Protein AF-A0A6L4Z340-F1 (afdb_monomer_lite)

Sequence (129 aa):
MVGSNSVTQLLINWNKGDQSALEKLLPMIYQELHLLASRYLRRERANHTIQTTALVHEAYLRLIDQNQVQWQNRAHFFAIAAQMMRRILINYARDQHAAKRGGHTIKVPLNEAIALPNIQDLDLIALDD

Foldseek 3Di:
DCDQVLLQVLLQVVLVVPPVSVVVNCVVVLVVQLVLLVVVVVVDDPPQPDDSVNLSVVLVVVLSVCNPDDRRGPVVSVVSSNVSSVVVVVVSVVVVVCVVVVDPDDDDDPPPPPPDPDPPPDPDPDDDD

Radius of gyration: 16.12 Å; chains: 1; bounding box: 36×31×51 Å

pLDDT: mean 76.55, std 18.93, range [34.81, 94.44]

Structure (mmCIF, N/CA/C/O backbone):
data_AF-A0A6L4Z340-F1
#
_entry.id   AF-A0A6L4Z340-F1
#
loop_
_atom_site.group_PDB
_atom_site.id
_atom_site.type_symbol
_atom_site.label_atom_id
_atom_site.label_alt_id
_atom_site.label_comp_id
_atom_site.label_asym_id
_atom_site.label_entity_id
_atom_site.label_seq_id
_atom_site.pdbx_PDB_ins_code
_atom_site.Cartn_x
_atom_site.Cartn_y
_atom_site.Cartn_z
_atom_site.occupancy
_atom_site.B_iso_or_equiv
_atom_site.auth_seq_id
_atom_site.auth_comp_id
_atom_site.auth_asym_id
_atom_site.auth_atom_id
_atom_site.pdbx_PDB_model_num
ATOM 1 N N . MET A 1 1 ? 5.532 -0.293 21.526 1.00 39.34 1 MET A N 1
ATOM 2 C CA . MET A 1 1 ? 4.619 -1.404 21.184 1.00 39.34 1 MET A CA 1
ATOM 3 C C . MET A 1 1 ? 3.215 -0.846 21.000 1.00 39.34 1 MET A C 1
ATOM 5 O O . MET A 1 1 ? 2.510 -0.665 21.981 1.00 39.34 1 MET A O 1
ATOM 9 N N . VAL A 1 2 ? 2.821 -0.518 19.768 1.00 47.28 2 VAL A N 1
ATOM 10 C CA . VAL A 1 2 ? 1.403 -0.308 19.436 1.00 47.28 2 VAL A CA 1
ATOM 11 C C . VAL A 1 2 ? 0.920 -1.647 18.889 1.00 47.28 2 VAL A C 1
ATOM 13 O O . VAL A 1 2 ? 1.422 -2.113 17.872 1.00 47.28 2 VAL A O 1
ATOM 16 N N . GLY A 1 3 ? 0.075 -2.334 19.656 1.00 57.53 3 GLY A N 1
ATOM 17 C CA . GLY A 1 3 ? -0.275 -3.734 19.411 1.00 57.53 3 GLY A CA 1
ATOM 18 C C . GLY A 1 3 ? -1.123 -3.942 18.155 1.00 57.53 3 GLY A C 1
ATOM 19 O O . GLY A 1 3 ? -1.895 -3.072 17.755 1.00 57.53 3 GLY A O 1
ATOM 20 N N . SER A 1 4 ? -1.031 -5.141 17.583 1.00 60.41 4 SER A N 1
ATOM 21 C CA . SER A 1 4 ? -1.845 -5.671 16.474 1.00 60.41 4 SER A CA 1
ATOM 22 C C . SER A 1 4 ? -3.360 -5.441 16.620 1.00 60.41 4 SER A C 1
ATOM 24 O O . SER A 1 4 ? -4.059 -5.259 15.618 1.00 60.41 4 SER A O 1
ATOM 26 N N . ASN A 1 5 ? -3.864 -5.386 17.857 1.00 66.25 5 ASN A N 1
ATOM 27 C CA . ASN A 1 5 ? -5.262 -5.065 18.161 1.00 66.25 5 ASN A CA 1
ATOM 28 C C . ASN A 1 5 ? -5.642 -3.624 17.781 1.00 66.25 5 ASN A C 1
ATOM 30 O O . ASN A 1 5 ? -6.764 -3.392 17.338 1.00 66.25 5 ASN A O 1
ATOM 34 N N . SER A 1 6 ? -4.709 -2.670 17.879 1.00 84.44 6 SER A N 1
ATOM 35 C CA . SER A 1 6 ? -4.931 -1.276 17.470 1.00 84.44 6 SER A CA 1
ATOM 36 C C . SER A 1 6 ? -5.136 -1.171 15.955 1.00 84.44 6 SER A C 1
ATOM 38 O O . SER A 1 6 ? -6.093 -0.556 15.495 1.00 84.44 6 SER A O 1
ATOM 40 N N . VAL A 1 7 ? -4.294 -1.855 15.171 1.00 86.38 7 VAL A N 1
ATOM 41 C CA . VAL A 1 7 ? -4.367 -1.860 13.697 1.00 86.38 7 VAL A CA 1
ATOM 42 C C . VAL A 1 7 ? -5.684 -2.460 13.209 1.00 86.38 7 VAL A C 1
ATOM 44 O O . VAL A 1 7 ? -6.348 -1.889 12.349 1.00 86.38 7 VAL A O 1
ATOM 47 N N . THR A 1 8 ? -6.092 -3.592 13.786 1.00 88.88 8 THR A N 1
ATOM 48 C CA . THR A 1 8 ? -7.359 -4.245 13.429 1.00 88.88 8 THR A CA 1
ATOM 49 C C . THR A 1 8 ? -8.561 -3.352 13.745 1.00 88.88 8 THR A C 1
ATOM 51 O O . THR A 1 8 ? -9.446 -3.208 12.906 1.00 88.88 8 THR A O 1
ATOM 54 N N . GLN A 1 9 ? -8.573 -2.684 14.903 1.00 90.62 9 GLN A N 1
ATOM 55 C CA . GLN A 1 9 ? -9.659 -1.768 15.254 1.00 90.62 9 GLN A CA 1
ATOM 56 C C . GLN A 1 9 ? -9.724 -0.555 14.315 1.00 90.62 9 GLN A C 1
ATOM 58 O O . GLN A 1 9 ? -10.813 -0.154 13.910 1.00 90.62 9 GLN A O 1
ATOM 63 N N . LEU A 1 10 ? -8.573 0.010 13.938 1.00 91.12 10 LEU A N 1
ATOM 64 C CA . LEU A 1 10 ? -8.501 1.122 12.988 1.00 91.12 10 LEU A CA 1
ATOM 65 C C . LEU A 1 10 ? -8.988 0.715 11.590 1.00 91.12 10 LEU A C 1
ATOM 67 O O . LEU A 1 10 ? -9.728 1.471 10.971 1.00 91.12 10 LEU A O 1
ATOM 71 N N . LEU A 1 11 ? -8.659 -0.494 11.122 1.00 88.50 11 LEU A N 1
ATOM 72 C CA . LEU A 1 11 ? -9.178 -1.041 9.861 1.00 88.50 11 LEU A CA 1
ATOM 73 C C . LEU A 1 11 ? -10.706 -1.199 9.881 1.00 88.50 11 LEU A C 1
ATOM 75 O O . LEU A 1 11 ? -11.376 -0.835 8.915 1.00 88.50 11 LEU A O 1
ATOM 79 N N . ILE A 1 12 ? -11.264 -1.703 10.987 1.00 90.06 12 ILE A N 1
ATOM 80 C CA . ILE A 1 12 ? -12.718 -1.845 11.162 1.00 90.06 12 ILE A CA 1
ATOM 81 C C . ILE A 1 12 ? -13.398 -0.471 11.196 1.00 90.06 12 ILE A C 1
ATOM 83 O O . ILE A 1 12 ? -14.442 -0.286 10.576 1.00 90.06 12 ILE A O 1
ATOM 87 N N . ASN A 1 13 ? -12.826 0.502 11.910 1.00 90.06 13 ASN A N 1
ATOM 88 C CA . ASN A 1 13 ? -13.377 1.856 11.979 1.00 90.06 13 ASN A CA 1
ATOM 89 C C . ASN A 1 13 ? -13.323 2.552 10.613 1.00 90.06 13 ASN A C 1
ATOM 91 O O . ASN A 1 13 ? -14.306 3.165 10.201 1.00 90.06 13 ASN A O 1
ATOM 95 N N . TRP A 1 14 ? -12.220 2.389 9.880 1.00 89.00 14 TRP A N 1
ATOM 96 C CA . TRP A 1 14 ? -12.087 2.900 8.520 1.00 89.00 14 TRP A CA 1
ATOM 97 C C . TRP A 1 14 ? -13.128 2.284 7.576 1.00 89.00 14 TRP A C 1
ATOM 99 O O . TRP A 1 14 ? -13.785 3.014 6.840 1.00 89.00 14 TRP A O 1
ATOM 109 N N . ASN A 1 15 ? -13.379 0.971 7.666 1.00 86.75 15 ASN A N 1
ATOM 110 C CA . ASN A 1 15 ? -14.437 0.307 6.894 1.00 86.75 15 ASN A CA 1
ATOM 111 C C . ASN A 1 15 ? -15.841 0.885 7.178 1.00 86.75 15 ASN A C 1
ATOM 113 O O . ASN A 1 15 ? -16.683 0.935 6.288 1.00 86.75 15 ASN A O 1
ATOM 117 N N . LYS A 1 16 ? -16.078 1.388 8.397 1.00 88.25 16 LYS A N 1
ATOM 118 C CA . LYS A 1 16 ? -17.320 2.077 8.792 1.00 88.25 16 LYS A CA 1
ATOM 119 C C . LYS A 1 16 ? -17.391 3.546 8.343 1.00 88.25 16 LYS A C 1
ATOM 121 O O . LYS A 1 16 ? -18.359 4.224 8.676 1.00 88.25 16 LYS A O 1
ATOM 126 N N . GLY A 1 17 ? -16.392 4.039 7.609 1.00 85.75 17 GLY A N 1
ATOM 127 C CA . GLY A 1 17 ? -16.341 5.403 7.075 1.00 85.75 17 GLY A CA 1
ATOM 128 C C . GLY A 1 17 ? -15.574 6.412 7.934 1.00 85.75 17 GLY A C 1
ATOM 129 O O . GLY A 1 17 ? -15.555 7.594 7.594 1.00 85.75 17 GLY A O 1
ATOM 130 N N . ASP A 1 18 ? -14.924 5.988 9.025 1.00 89.06 18 ASP A N 1
ATOM 131 C CA . ASP A 1 18 ? -14.090 6.879 9.840 1.00 89.06 18 ASP A CA 1
ATOM 132 C C . ASP A 1 18 ? -12.752 7.167 9.139 1.00 89.06 18 ASP A C 1
ATOM 134 O O . ASP A 1 18 ? -11.791 6.402 9.239 1.00 89.06 18 ASP A O 1
ATOM 138 N N . GLN A 1 19 ? -12.676 8.298 8.436 1.00 85.06 19 GLN A N 1
ATOM 139 C CA . GLN A 1 19 ? -11.454 8.735 7.750 1.00 85.06 19 GLN A CA 1
ATOM 140 C C . GLN A 1 19 ? -10.299 9.033 8.720 1.00 85.06 19 GLN A C 1
ATOM 142 O O . GLN A 1 19 ? -9.138 8.818 8.377 1.00 85.06 19 GLN A O 1
ATOM 147 N N . SER A 1 20 ? -10.588 9.430 9.966 1.00 88.50 20 SER A N 1
ATOM 148 C CA . SER A 1 20 ? -9.543 9.669 10.973 1.00 88.50 20 SER A CA 1
ATOM 149 C C . SER A 1 20 ? -8.840 8.373 11.394 1.00 88.50 20 SER A C 1
ATOM 151 O O . SER A 1 20 ? -7.703 8.390 11.879 1.00 88.50 20 SER A O 1
ATOM 153 N N . ALA A 1 21 ? -9.493 7.223 11.192 1.00 90.50 21 ALA A N 1
ATOM 154 C CA . ALA A 1 21 ? -8.882 5.927 11.424 1.00 90.50 21 ALA A CA 1
ATOM 155 C C . ALA A 1 21 ? -7.773 5.636 10.400 1.00 90.50 21 ALA A C 1
ATOM 157 O O . ALA A 1 21 ? -6.747 5.071 10.782 1.00 90.50 21 ALA A O 1
ATOM 158 N N . LEU A 1 22 ? -7.926 6.080 9.145 1.00 85.31 22 LEU A N 1
ATOM 159 C CA . LEU A 1 22 ? -6.900 5.938 8.106 1.00 85.31 22 LEU A CA 1
ATOM 160 C C . LEU A 1 22 ? -5.642 6.751 8.441 1.00 85.31 22 LEU A C 1
ATOM 162 O O . LEU A 1 22 ? -4.532 6.236 8.318 1.00 85.31 22 LEU A O 1
ATOM 166 N N . GLU A 1 23 ? -5.802 7.979 8.938 1.00 86.75 23 GLU A N 1
ATOM 167 C CA . GLU A 1 23 ? -4.682 8.842 9.347 1.00 86.75 23 GLU A CA 1
ATOM 168 C C . GLU A 1 23 ? -3.832 8.204 10.454 1.00 86.75 23 GLU A C 1
ATOM 170 O O . GLU A 1 23 ? -2.603 8.269 10.429 1.00 86.75 23 GLU A O 1
ATOM 175 N N . LYS A 1 24 ? -4.483 7.533 11.412 1.00 89.94 24 LYS A N 1
ATOM 176 C CA . LYS A 1 24 ? -3.809 6.806 12.500 1.00 89.94 24 LYS A CA 1
ATOM 177 C C . LYS A 1 24 ? -3.205 5.490 12.020 1.00 89.94 24 LYS A C 1
ATOM 179 O O . LYS A 1 24 ? -2.155 5.084 12.513 1.00 89.94 24 LYS A O 1
ATOM 184 N N . LEU A 1 25 ? -3.860 4.819 11.075 1.00 87.75 25 LEU A N 1
ATOM 185 C CA . LEU A 1 25 ? -3.416 3.549 10.511 1.00 87.75 25 LEU A CA 1
ATOM 186 C C . LEU A 1 25 ? -2.144 3.724 9.675 1.00 87.75 25 LEU A C 1
ATOM 188 O O . LEU A 1 25 ? -1.220 2.920 9.795 1.00 87.75 25 LEU A O 1
ATOM 192 N N . LEU A 1 26 ? -2.091 4.788 8.869 1.00 84.81 26 LEU A N 1
ATOM 193 C CA . LEU A 1 26 ? -1.027 5.098 7.915 1.00 84.81 26 LEU A CA 1
ATOM 194 C C . LEU 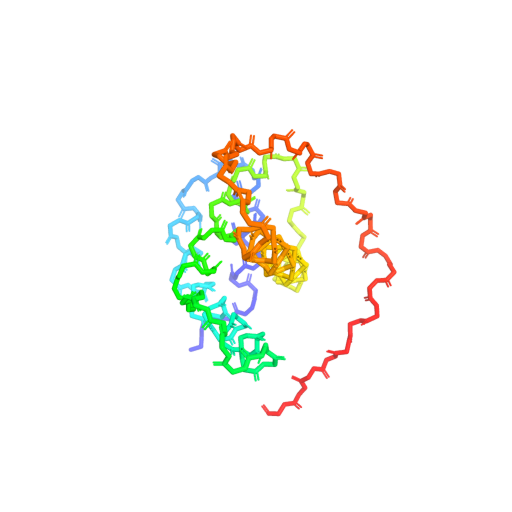A 1 26 ? 0.395 4.893 8.459 1.00 84.81 26 LEU A C 1
ATOM 196 O O . LEU A 1 26 ? 1.117 4.066 7.899 1.00 84.81 26 LEU A O 1
ATOM 200 N N . PRO A 1 27 ? 0.824 5.568 9.545 1.00 87.31 27 PRO A N 1
ATOM 201 C CA . PRO A 1 27 ? 2.185 5.416 10.055 1.00 87.31 27 PRO A CA 1
ATOM 202 C C . PRO A 1 27 ? 2.489 3.989 10.532 1.00 87.31 27 PRO A C 1
ATOM 204 O O . PRO A 1 27 ? 3.642 3.568 10.469 1.00 87.31 27 PRO A O 1
ATOM 207 N N . MET A 1 28 ? 1.475 3.231 10.969 1.00 87.38 28 MET A N 1
ATOM 208 C CA . MET A 1 28 ? 1.643 1.853 11.442 1.00 87.38 28 MET A CA 1
ATOM 209 C C . MET A 1 28 ? 1.844 0.881 10.276 1.00 87.38 28 MET A C 1
ATOM 211 O O . MET A 1 28 ? 2.726 0.029 10.322 1.00 87.38 28 MET A O 1
ATOM 215 N N . ILE A 1 29 ? 1.053 1.018 9.209 1.00 88.44 29 ILE A N 1
ATOM 216 C CA . ILE A 1 29 ? 1.114 0.095 8.069 1.00 88.44 29 ILE A CA 1
ATOM 217 C C . ILE A 1 29 ? 2.214 0.457 7.070 1.00 88.44 29 ILE A C 1
ATOM 219 O O . ILE A 1 29 ? 2.728 -0.430 6.394 1.00 88.44 29 ILE A O 1
ATOM 223 N N . TYR A 1 30 ? 2.611 1.730 6.965 1.00 89.38 30 TYR A N 1
ATOM 224 C CA . TYR A 1 30 ? 3.545 2.179 5.927 1.00 89.38 30 TYR A CA 1
ATOM 225 C C . TYR A 1 30 ? 4.929 1.532 6.062 1.00 89.38 30 TYR A C 1
ATOM 227 O O . TYR A 1 30 ? 5.493 1.069 5.070 1.00 89.38 30 TYR A O 1
ATOM 235 N N . GLN A 1 31 ? 5.460 1.430 7.287 1.00 88.81 31 GLN A N 1
ATOM 236 C CA . GLN A 1 31 ? 6.737 0.747 7.532 1.00 88.81 31 GLN A CA 1
ATOM 237 C C . GLN A 1 31 ? 6.668 -0.738 7.150 1.00 88.81 31 GLN A C 1
ATOM 239 O O . GLN A 1 31 ? 7.582 -1.270 6.521 1.00 88.81 31 GLN A O 1
ATOM 244 N N . GLU A 1 32 ? 5.560 -1.399 7.473 1.00 91.25 32 GLU A N 1
ATOM 245 C CA . GLU A 1 32 ? 5.348 -2.822 7.205 1.00 91.25 32 GLU A CA 1
ATOM 246 C C . GLU A 1 32 ? 5.176 -3.095 5.704 1.00 91.25 32 GLU A C 1
ATOM 248 O O . GLU A 1 32 ? 5.786 -4.020 5.165 1.00 91.25 32 GLU A O 1
ATOM 253 N N . LEU A 1 33 ? 4.433 -2.235 5.000 1.00 92.50 33 LEU A N 1
ATOM 254 C CA . LEU A 1 33 ? 4.327 -2.259 3.542 1.00 92.50 33 LEU A CA 1
ATOM 255 C C . LEU A 1 33 ? 5.692 -2.041 2.884 1.00 92.50 33 LEU A C 1
ATOM 257 O O . LEU A 1 33 ? 6.019 -2.730 1.921 1.00 92.50 33 LEU A O 1
ATOM 261 N N . HIS A 1 34 ? 6.515 -1.132 3.411 1.00 94.44 34 HIS A N 1
ATOM 262 C CA . HIS A 1 34 ? 7.855 -0.886 2.884 1.00 94.44 34 HIS A CA 1
ATOM 263 C C . HIS A 1 34 ? 8.787 -2.093 3.058 1.00 94.44 34 HIS A C 1
ATOM 265 O O . HIS A 1 34 ? 9.528 -2.448 2.135 1.00 94.44 34 HIS A O 1
ATOM 271 N N . LEU A 1 35 ? 8.733 -2.766 4.211 1.00 93.81 35 LEU A N 1
ATOM 272 C CA . LEU A 1 35 ? 9.471 -4.009 4.451 1.00 93.81 35 LEU A CA 1
ATOM 273 C C . LEU A 1 35 ? 9.006 -5.124 3.509 1.00 93.81 35 LEU A C 1
ATOM 275 O O . LEU A 1 35 ? 9.835 -5.799 2.894 1.00 93.81 35 LEU A O 1
ATOM 279 N N . LEU A 1 36 ? 7.692 -5.281 3.348 1.00 94.31 36 LEU A N 1
ATOM 280 C CA . LEU A 1 36 ? 7.094 -6.263 2.450 1.00 94.31 36 LEU A CA 1
ATOM 281 C C . LEU A 1 36 ? 7.506 -6.019 0.989 1.00 94.31 36 LEU A C 1
ATOM 283 O O . LEU A 1 36 ? 8.007 -6.929 0.327 1.00 94.31 36 LEU A O 1
ATOM 287 N N . ALA A 1 37 ? 7.381 -4.781 0.510 1.00 94.06 37 ALA A N 1
ATOM 288 C CA . ALA A 1 37 ? 7.808 -4.366 -0.824 1.00 94.06 37 ALA A CA 1
ATOM 289 C C .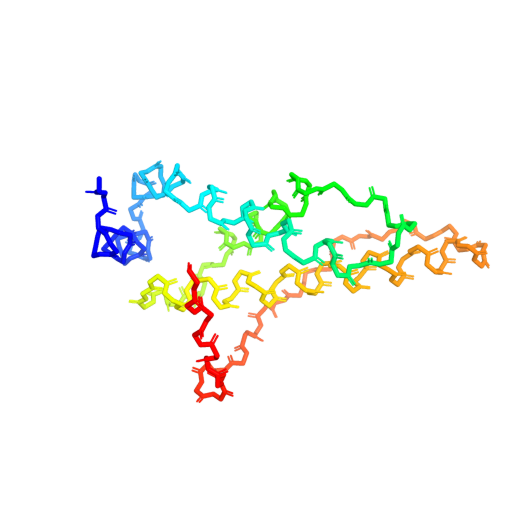 ALA A 1 37 ? 9.307 -4.614 -1.050 1.00 94.06 37 ALA A C 1
ATOM 291 O O . ALA A 1 37 ? 9.696 -5.169 -2.077 1.00 94.06 37 ALA A O 1
ATOM 292 N N . SER A 1 38 ? 10.151 -4.280 -0.068 1.00 94.12 38 SER A N 1
ATOM 293 C CA . SER A 1 38 ? 11.597 -4.526 -0.139 1.00 94.12 38 SER A CA 1
ATOM 294 C C . SER A 1 38 ? 11.915 -6.016 -0.277 1.00 94.12 38 SER A C 1
ATOM 296 O O . SER A 1 38 ? 12.780 -6.393 -1.066 1.00 94.12 38 SER A O 1
ATOM 298 N N . ARG A 1 39 ? 11.209 -6.882 0.466 1.00 93.88 39 ARG A N 1
ATOM 299 C CA . ARG A 1 39 ? 11.365 -8.343 0.366 1.00 93.88 39 ARG A CA 1
ATOM 300 C C . ARG A 1 39 ? 10.965 -8.861 -1.015 1.00 93.88 39 ARG A C 1
ATOM 302 O O . ARG A 1 39 ? 11.652 -9.732 -1.542 1.00 93.88 39 ARG A O 1
ATOM 309 N N . TYR A 1 40 ? 9.902 -8.324 -1.613 1.00 91.88 40 TYR A N 1
ATOM 310 C CA . TYR A 1 40 ? 9.508 -8.687 -2.975 1.00 91.88 40 TYR A CA 1
ATOM 311 C C . TYR A 1 40 ? 10.541 -8.250 -4.012 1.00 91.88 40 TYR A C 1
ATOM 313 O O . TYR A 1 40 ? 10.975 -9.077 -4.809 1.00 91.88 40 TYR A O 1
ATOM 321 N N . LEU A 1 41 ? 11.002 -6.999 -3.958 1.00 90.75 41 LEU A N 1
ATOM 322 C CA . LEU A 1 41 ? 11.986 -6.480 -4.911 1.00 90.75 41 LEU A CA 1
ATOM 323 C C . LEU A 1 41 ? 13.338 -7.190 -4.825 1.00 90.75 41 LEU A C 1
ATOM 325 O O . LEU A 1 41 ? 13.961 -7.435 -5.848 1.00 90.75 41 LEU A O 1
ATOM 329 N N . ARG A 1 42 ? 13.768 -7.631 -3.638 1.00 89.88 42 ARG A N 1
ATOM 330 C CA . ARG A 1 42 ? 14.980 -8.463 -3.506 1.00 89.88 42 ARG A CA 1
ATOM 331 C C . ARG A 1 42 ? 14.902 -9.792 -4.265 1.00 89.88 42 ARG A C 1
ATOM 333 O O . ARG A 1 42 ? 15.940 -10.366 -4.570 1.00 89.88 42 ARG A O 1
ATOM 340 N N . ARG A 1 43 ? 13.693 -10.302 -4.525 1.00 86.88 43 ARG A N 1
ATOM 341 C CA . ARG A 1 43 ? 13.457 -11.538 -5.293 1.00 86.88 43 ARG A CA 1
ATOM 342 C C . ARG A 1 43 ? 13.249 -11.259 -6.783 1.00 86.88 43 ARG A C 1
ATOM 344 O O . ARG A 1 43 ? 13.181 -12.205 -7.565 1.00 86.88 43 ARG A O 1
ATOM 351 N N . GLU A 1 44 ? 13.138 -9.991 -7.172 1.00 86.62 44 GLU A N 1
ATOM 352 C CA . GLU A 1 44 ? 13.063 -9.589 -8.569 1.00 86.62 44 GLU A CA 1
ATOM 353 C C . GLU A 1 44 ? 14.437 -9.644 -9.243 1.00 86.62 44 GLU A C 1
ATOM 355 O O . GLU A 1 44 ? 15.494 -9.689 -8.613 1.00 86.62 44 GLU A O 1
ATOM 360 N N . ARG A 1 45 ? 14.424 -9.660 -10.577 1.00 80.44 45 ARG A N 1
ATOM 361 C CA . ARG A 1 45 ? 15.652 -9.704 -11.384 1.00 80.44 45 ARG A CA 1
ATOM 362 C C . ARG A 1 45 ? 16.483 -8.443 -11.133 1.00 80.44 45 ARG A C 1
ATOM 364 O O . ARG A 1 45 ? 15.921 -7.356 -11.156 1.00 80.44 45 ARG A O 1
ATOM 371 N N . ALA A 1 46 ? 17.810 -8.566 -11.044 1.00 73.81 46 ALA A N 1
ATOM 372 C CA . ALA A 1 46 ? 18.728 -7.454 -10.737 1.00 73.81 46 ALA A CA 1
ATOM 373 C C . ALA A 1 46 ? 18.572 -6.195 -11.623 1.00 73.81 46 ALA A C 1
ATOM 375 O O . ALA A 1 46 ? 18.938 -5.103 -11.209 1.00 73.81 46 ALA A O 1
ATOM 376 N N . ASN A 1 47 ? 17.995 -6.334 -12.820 1.00 74.81 47 ASN A N 1
ATOM 377 C CA . ASN A 1 47 ? 17.764 -5.235 -13.761 1.00 74.81 47 ASN A CA 1
ATOM 378 C C . ASN A 1 47 ? 16.344 -4.638 -13.666 1.00 74.81 47 ASN A C 1
ATOM 380 O O . ASN A 1 47 ? 15.866 -4.048 -14.639 1.00 74.81 47 ASN A O 1
ATOM 384 N N . HIS A 1 48 ? 15.619 -4.846 -12.561 1.00 81.56 48 HIS A N 1
ATOM 385 C CA . HIS A 1 48 ? 14.349 -4.161 -12.332 1.00 81.56 48 HIS A CA 1
ATOM 386 C C . HIS A 1 48 ? 14.599 -2.673 -12.049 1.00 81.56 48 HIS A C 1
ATOM 388 O O . HIS A 1 48 ? 15.562 -2.296 -11.391 1.00 81.56 48 HIS A O 1
ATOM 394 N N . THR A 1 49 ? 13.711 -1.812 -12.534 1.00 84.38 49 THR A N 1
ATOM 395 C CA . THR A 1 49 ? 13.827 -0.348 -12.390 1.00 84.38 49 THR A CA 1
ATOM 396 C C . THR A 1 49 ? 12.788 0.243 -11.439 1.00 84.38 49 THR A C 1
ATOM 398 O O . THR A 1 49 ? 12.811 1.439 -11.161 1.00 84.38 49 THR A O 1
ATOM 401 N N . ILE A 1 50 ? 11.875 -0.582 -10.922 1.00 88.56 50 ILE A N 1
ATOM 402 C CA . ILE A 1 50 ? 10.891 -0.153 -9.929 1.00 88.56 50 ILE A CA 1
ATOM 403 C C . ILE A 1 50 ? 11.563 0.072 -8.566 1.00 88.56 50 ILE A C 1
ATOM 405 O O . ILE A 1 50 ? 12.335 -0.762 -8.090 1.00 88.56 50 ILE A O 1
ATOM 409 N N . GLN A 1 51 ? 11.266 1.216 -7.948 1.00 90.06 51 GLN A N 1
ATOM 410 C CA . GLN A 1 51 ? 11.720 1.569 -6.603 1.00 90.06 51 GLN A CA 1
ATOM 411 C C . GLN A 1 51 ? 10.743 1.044 -5.545 1.00 90.06 51 GLN A C 1
ATOM 413 O O . GLN A 1 51 ? 9.533 1.023 -5.773 1.00 90.06 51 GLN A O 1
ATOM 418 N N . THR A 1 52 ? 11.245 0.697 -4.356 1.00 92.00 52 THR A N 1
ATOM 419 C CA . THR A 1 52 ? 10.411 0.232 -3.232 1.00 92.00 52 THR A CA 1
ATOM 420 C C . THR A 1 52 ? 9.291 1.211 -2.906 1.00 92.00 52 THR A C 1
ATOM 422 O O . THR A 1 52 ? 8.133 0.811 -2.840 1.00 92.00 52 THR A O 1
ATOM 425 N N . THR A 1 53 ? 9.611 2.499 -2.766 1.00 91.75 53 THR A N 1
ATOM 426 C CA . THR A 1 53 ? 8.627 3.543 -2.454 1.00 91.75 53 THR A CA 1
ATOM 427 C C . THR A 1 53 ? 7.542 3.650 -3.522 1.00 91.75 53 THR A C 1
ATOM 429 O O . THR A 1 53 ? 6.378 3.832 -3.182 1.00 91.75 53 THR A O 1
ATOM 432 N N . ALA A 1 54 ? 7.895 3.476 -4.801 1.00 91.06 54 ALA A N 1
ATOM 433 C CA . ALA A 1 54 ? 6.923 3.489 -5.892 1.00 91.06 54 ALA A CA 1
ATOM 434 C C . ALA A 1 54 ? 5.945 2.308 -5.782 1.00 91.06 54 ALA A C 1
ATOM 436 O O . ALA A 1 54 ? 4.736 2.510 -5.856 1.00 91.06 54 ALA A O 1
ATOM 437 N N . LEU A 1 55 ? 6.452 1.098 -5.514 1.00 93.69 55 LEU A N 1
ATOM 438 C CA . LEU A 1 55 ? 5.614 -0.087 -5.302 1.00 93.69 55 LEU A CA 1
ATOM 439 C C . LEU A 1 55 ? 4.686 0.071 -4.088 1.00 93.69 55 LEU A C 1
ATOM 441 O O . LEU A 1 55 ? 3.513 -0.291 -4.157 1.00 93.69 55 LEU A O 1
ATOM 445 N N . VAL A 1 56 ? 5.203 0.616 -2.982 1.00 93.94 56 VAL A N 1
ATOM 446 C CA . VAL A 1 56 ? 4.414 0.889 -1.770 1.00 93.94 56 VAL A CA 1
ATOM 447 C C . VAL A 1 56 ? 3.310 1.895 -2.060 1.00 93.94 56 VAL A C 1
ATOM 449 O O . VAL A 1 56 ? 2.167 1.652 -1.689 1.00 93.94 56 VAL A O 1
ATOM 452 N N . HIS A 1 57 ? 3.637 3.003 -2.724 1.00 90.44 57 HIS A N 1
ATOM 453 C CA . HIS A 1 57 ? 2.676 4.058 -3.019 1.00 90.44 57 HIS A CA 1
ATOM 454 C C . HIS A 1 57 ? 1.567 3.569 -3.954 1.00 90.44 57 HIS A C 1
ATOM 456 O O . HIS A 1 57 ? 0.393 3.786 -3.674 1.00 90.44 57 HIS A O 1
ATOM 462 N N . GLU A 1 58 ? 1.917 2.840 -5.016 1.00 91.25 58 GLU A N 1
ATOM 463 C CA . GLU A 1 58 ? 0.925 2.287 -5.939 1.00 91.25 58 GLU A CA 1
ATOM 464 C C . GLU A 1 58 ? 0.023 1.249 -5.259 1.00 91.25 58 GLU A C 1
ATOM 466 O O . GLU A 1 58 ? -1.196 1.283 -5.430 1.00 91.25 58 GLU A O 1
ATOM 471 N N . ALA A 1 59 ? 0.596 0.351 -4.452 1.00 91.31 59 ALA A N 1
ATOM 472 C CA . ALA A 1 59 ? -0.194 -0.597 -3.674 1.00 91.31 59 ALA A CA 1
ATOM 473 C C . ALA A 1 59 ? -1.110 0.126 -2.676 1.00 91.31 59 ALA A C 1
ATOM 475 O O . ALA A 1 59 ? -2.274 -0.231 -2.555 1.00 91.31 59 ALA A O 1
ATOM 476 N N . TYR A 1 60 ? -0.614 1.163 -1.998 1.00 88.94 60 TYR A N 1
ATOM 477 C CA . TYR A 1 60 ? -1.397 1.956 -1.053 1.00 88.94 60 TYR A CA 1
ATOM 478 C C . TYR A 1 60 ? -2.597 2.636 -1.720 1.00 88.94 60 TYR A C 1
ATOM 480 O O . TYR A 1 60 ? -3.713 2.461 -1.241 1.00 88.94 60 TYR A O 1
ATOM 488 N N . LEU A 1 61 ? -2.391 3.343 -2.839 1.00 88.69 61 LEU A N 1
ATOM 489 C CA . LEU A 1 61 ? -3.475 3.997 -3.586 1.00 88.69 61 LEU A CA 1
ATOM 490 C C . LEU A 1 61 ? -4.563 2.989 -3.975 1.00 88.69 61 LEU A C 1
ATOM 492 O O . LEU A 1 61 ? -5.744 3.178 -3.701 1.00 88.69 61 LEU A O 1
ATOM 496 N N . ARG A 1 62 ? -4.147 1.843 -4.514 1.00 88.62 62 ARG A N 1
ATOM 497 C CA . ARG A 1 62 ? -5.071 0.773 -4.889 1.00 88.62 62 ARG A CA 1
ATOM 498 C C . ARG A 1 62 ? -5.746 0.087 -3.699 1.00 88.62 62 ARG A C 1
ATOM 500 O O . ARG A 1 62 ? -6.748 -0.576 -3.926 1.00 88.62 62 ARG A O 1
ATOM 507 N N . LEU A 1 63 ? -5.201 0.159 -2.482 1.00 85.81 63 LEU A N 1
ATOM 508 C CA . LEU A 1 63 ? -5.826 -0.382 -1.267 1.00 85.81 63 LEU A CA 1
ATOM 509 C C . LEU A 1 63 ? -6.866 0.586 -0.698 1.00 85.81 63 LEU A C 1
ATOM 511 O O . LEU A 1 63 ? -7.909 0.128 -0.244 1.00 85.81 63 LEU A O 1
ATOM 515 N N . ILE A 1 64 ? -6.603 1.897 -0.725 1.00 83.44 64 ILE A N 1
ATOM 516 C CA . ILE A 1 64 ? -7.546 2.906 -0.214 1.00 83.44 64 ILE A CA 1
ATOM 517 C C . ILE A 1 64 ? -8.751 3.113 -1.133 1.00 83.44 64 ILE A C 1
ATOM 519 O O . ILE A 1 64 ? -9.833 3.407 -0.639 1.00 83.44 64 ILE A O 1
ATOM 523 N N . ASP A 1 65 ? -8.594 2.874 -2.437 1.00 83.25 65 ASP A N 1
ATOM 524 C CA . ASP A 1 65 ? -9.696 2.937 -3.406 1.00 83.25 65 ASP A CA 1
ATOM 525 C C . ASP A 1 65 ? -10.670 1.740 -3.283 1.00 83.25 65 ASP A C 1
ATOM 527 O O . ASP A 1 65 ? -11.720 1.698 -3.931 1.00 83.25 65 ASP A O 1
ATOM 531 N N . GLN A 1 66 ? -10.361 0.752 -2.432 1.00 79.00 66 GLN A N 1
ATOM 532 C CA . GLN A 1 66 ? -11.158 -0.466 -2.237 1.00 79.00 66 GLN A CA 1
ATO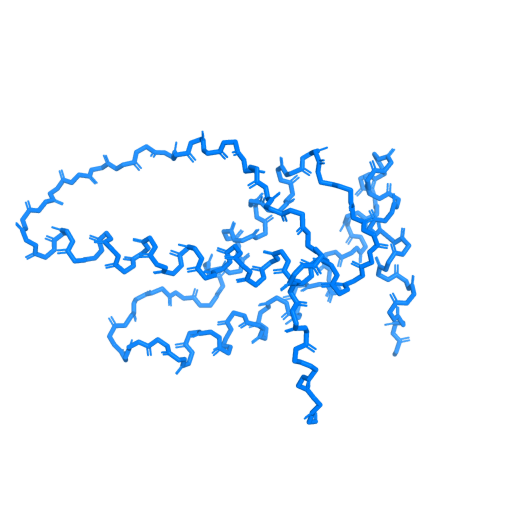M 533 C C . GLN A 1 66 ? -12.304 -0.260 -1.256 1.00 79.00 66 GLN A C 1
ATOM 535 O O . GLN A 1 66 ? -12.316 -0.795 -0.146 1.00 79.00 66 GLN A O 1
ATOM 540 N N . ASN A 1 67 ? -13.333 0.444 -1.706 1.00 69.06 67 ASN A N 1
ATOM 541 C CA . ASN A 1 67 ? -14.520 0.697 -0.889 1.00 69.06 67 ASN A CA 1
ATOM 542 C C . ASN A 1 67 ? -15.386 -0.557 -0.644 1.00 69.06 67 ASN A C 1
ATOM 544 O O . ASN A 1 67 ? -16.283 -0.528 0.192 1.00 69.06 67 ASN A O 1
ATOM 548 N N . GLN A 1 68 ? -15.143 -1.658 -1.366 1.00 74.44 68 GLN A N 1
ATOM 549 C CA . GLN A 1 68 ? -15.934 -2.894 -1.264 1.00 74.44 68 GLN A CA 1
ATOM 550 C C . GLN A 1 68 ? -15.293 -3.974 -0.379 1.00 74.44 68 GLN A C 1
ATOM 552 O O . GLN A 1 68 ? -15.927 -4.990 -0.096 1.00 74.44 68 GLN A O 1
ATOM 557 N N . VAL A 1 69 ? -14.047 -3.789 0.066 1.00 80.38 69 VAL A N 1
ATOM 558 C CA . VAL A 1 69 ? -13.338 -4.811 0.844 1.00 80.38 69 VAL A CA 1
ATOM 559 C C . VAL A 1 69 ? -13.687 -4.689 2.321 1.00 80.38 69 VAL A C 1
ATOM 561 O O . VAL A 1 69 ? -13.448 -3.663 2.955 1.00 80.38 69 VAL A O 1
ATOM 564 N N . GLN A 1 70 ? -14.208 -5.774 2.895 1.00 84.88 70 GLN A N 1
ATOM 565 C CA . GLN A 1 70 ? -14.421 -5.888 4.335 1.00 84.88 70 GLN A CA 1
ATOM 566 C C . GLN A 1 70 ? -13.116 -6.271 5.039 1.00 84.88 70 GLN A C 1
ATOM 568 O O . GLN A 1 70 ? -12.721 -7.440 5.077 1.00 84.88 70 GLN A O 1
ATOM 573 N N . TRP A 1 71 ? -12.429 -5.277 5.602 1.00 86.62 71 TRP A N 1
ATOM 574 C CA . TRP A 1 71 ? -11.202 -5.494 6.365 1.00 86.62 71 TRP A CA 1
ATOM 575 C C . TRP A 1 71 ? -11.517 -6.173 7.697 1.00 86.62 71 TRP A C 1
ATOM 577 O O . TRP A 1 71 ? -12.200 -5.616 8.551 1.00 86.62 71 TRP A O 1
ATOM 587 N N . GLN A 1 72 ? -11.003 -7.389 7.869 1.00 84.19 72 GLN A N 1
ATOM 588 C CA . GLN A 1 72 ? -11.309 -8.224 9.036 1.00 84.19 72 GLN A CA 1
ATOM 589 C C . GLN A 1 72 ? -10.257 -8.068 10.133 1.00 84.19 72 GLN A C 1
ATOM 591 O O . GLN A 1 72 ? -10.579 -7.993 11.313 1.00 84.19 72 GLN A O 1
ATOM 596 N N . ASN A 1 73 ? -8.983 -8.048 9.741 1.00 86.00 73 ASN A N 1
ATOM 597 C CA . ASN A 1 73 ? -7.851 -7.938 10.646 1.00 86.00 73 ASN A CA 1
ATOM 598 C C . ASN A 1 73 ? -6.583 -7.540 9.883 1.00 86.00 73 ASN A C 1
ATOM 600 O O . ASN A 1 73 ? -6.554 -7.486 8.649 1.00 86.00 73 ASN A O 1
ATOM 604 N N . ARG A 1 74 ? -5.513 -7.288 10.642 1.00 89.31 74 ARG A N 1
ATOM 605 C CA . ARG A 1 74 ? -4.194 -6.943 10.102 1.00 89.31 74 ARG A CA 1
ATOM 606 C C . ARG A 1 74 ? -3.655 -7.987 9.113 1.00 89.31 74 ARG A C 1
ATOM 608 O O . ARG A 1 74 ? -3.114 -7.607 8.080 1.00 89.31 74 ARG A O 1
ATOM 615 N N . ALA A 1 75 ? -3.790 -9.283 9.401 1.00 89.62 75 ALA A N 1
ATOM 616 C CA . ALA A 1 75 ? -3.267 -10.337 8.526 1.00 89.62 75 ALA A CA 1
ATOM 617 C C . ALA A 1 75 ? -3.968 -10.337 7.157 1.00 89.62 75 ALA A C 1
ATOM 619 O O . ALA A 1 75 ? -3.301 -10.373 6.126 1.00 89.62 75 ALA A O 1
ATOM 620 N N . HIS A 1 76 ? -5.296 -10.196 7.150 1.00 89.25 76 HIS A N 1
ATOM 621 C CA . HIS A 1 76 ? -6.100 -10.070 5.936 1.00 89.25 76 HIS A CA 1
ATOM 622 C C . HIS A 1 76 ? -5.664 -8.856 5.095 1.00 89.25 76 HIS A C 1
ATOM 624 O O . HIS A 1 76 ? -5.460 -8.983 3.888 1.00 89.25 76 HIS A O 1
ATOM 630 N N . PHE A 1 77 ? -5.426 -7.706 5.737 1.00 90.25 77 PHE A N 1
ATOM 631 C CA . PHE A 1 77 ? -4.923 -6.509 5.058 1.00 90.25 77 PHE A CA 1
ATOM 632 C C . PHE A 1 77 ? -3.585 -6.757 4.346 1.00 90.25 77 PHE A C 1
ATOM 634 O O . PHE A 1 77 ? -3.452 -6.487 3.151 1.00 90.25 77 PHE A O 1
ATOM 641 N N . PHE A 1 78 ? -2.600 -7.323 5.050 1.00 91.75 78 PHE A N 1
ATOM 642 C CA . PHE A 1 78 ? -1.285 -7.581 4.458 1.00 91.75 78 PHE A CA 1
ATOM 643 C C . PHE A 1 78 ? -1.292 -8.693 3.411 1.00 91.75 78 PHE A C 1
ATOM 645 O O . PHE A 1 78 ? -0.506 -8.621 2.467 1.00 91.75 78 PHE A O 1
ATOM 652 N N . ALA A 1 79 ? -2.188 -9.677 3.517 1.00 91.12 79 ALA A N 1
ATOM 653 C CA . ALA A 1 79 ? -2.380 -10.685 2.477 1.00 91.12 79 ALA A CA 1
ATOM 654 C C . ALA A 1 79 ? -2.852 -10.046 1.159 1.00 91.12 79 ALA A C 1
ATOM 656 O O . ALA A 1 79 ? -2.284 -10.314 0.096 1.00 91.12 79 ALA A O 1
ATOM 657 N N . ILE A 1 80 ? -3.824 -9.130 1.230 1.00 91.88 80 ILE A N 1
ATOM 658 C CA . ILE A 1 80 ? -4.299 -8.383 0.058 1.00 91.88 80 ILE A CA 1
ATOM 659 C C . ILE A 1 80 ? -3.194 -7.468 -0.482 1.00 91.88 80 ILE A C 1
ATOM 661 O O . ILE A 1 80 ? -2.930 -7.468 -1.687 1.00 91.88 80 ILE A O 1
ATOM 665 N N . ALA A 1 81 ? -2.495 -6.738 0.392 1.00 92.25 81 ALA A N 1
ATOM 666 C CA . ALA A 1 81 ? -1.385 -5.873 -0.008 1.00 92.25 81 ALA A CA 1
ATOM 667 C C . ALA A 1 81 ? -0.271 -6.656 -0.728 1.00 92.25 81 ALA A C 1
ATOM 669 O O . ALA A 1 81 ? 0.208 -6.237 -1.783 1.00 92.25 81 ALA A O 1
ATOM 670 N N . ALA A 1 82 ? 0.097 -7.829 -0.208 1.00 93.31 82 ALA A N 1
ATOM 671 C CA . ALA A 1 82 ? 1.060 -8.739 -0.819 1.00 93.31 82 ALA A CA 1
ATOM 672 C C . ALA A 1 82 ? 0.631 -9.179 -2.227 1.00 93.31 82 ALA A C 1
ATOM 674 O O . ALA A 1 82 ? 1.424 -9.111 -3.172 1.00 93.31 82 ALA A O 1
ATOM 675 N N . GLN A 1 83 ? -0.626 -9.607 -2.387 1.00 92.88 83 GLN A N 1
ATOM 676 C CA . GLN A 1 83 ? -1.159 -10.012 -3.687 1.00 92.88 83 GLN A CA 1
ATOM 677 C C . GLN A 1 83 ? -1.138 -8.847 -4.685 1.00 92.88 83 GLN A C 1
ATOM 679 O O . GLN A 1 83 ? -0.767 -9.027 -5.847 1.00 92.88 83 GLN A O 1
ATOM 684 N N . MET A 1 84 ? -1.501 -7.651 -4.230 1.00 93.19 84 MET A N 1
ATOM 685 C CA . MET A 1 84 ? -1.529 -6.446 -5.047 1.00 93.19 84 MET A CA 1
ATOM 686 C C . MET A 1 84 ? -0.128 -6.022 -5.501 1.00 93.19 84 MET A C 1
ATOM 688 O O . MET A 1 84 ? 0.080 -5.811 -6.695 1.00 93.19 84 MET A O 1
ATOM 692 N N . MET A 1 85 ? 0.856 -6.003 -4.597 1.00 94.25 85 MET A N 1
ATOM 693 C CA . MET A 1 85 ? 2.258 -5.730 -4.936 1.00 94.25 85 MET A CA 1
ATOM 694 C C . MET A 1 85 ? 2.791 -6.720 -5.974 1.00 94.25 85 MET A C 1
ATOM 696 O O . MET A 1 85 ? 3.418 -6.318 -6.952 1.00 94.25 85 MET A O 1
ATOM 700 N N . ARG A 1 86 ? 2.484 -8.015 -5.825 1.00 92.81 86 ARG A N 1
ATOM 701 C CA . ARG A 1 86 ? 2.883 -9.032 -6.805 1.00 92.81 86 ARG A CA 1
ATOM 702 C C . ARG A 1 86 ? 2.283 -8.768 -8.187 1.00 92.81 86 ARG A C 1
ATOM 704 O O . ARG A 1 86 ? 2.981 -8.910 -9.187 1.00 92.81 86 ARG A O 1
ATOM 711 N N . ARG A 1 87 ? 1.008 -8.368 -8.260 1.00 91.5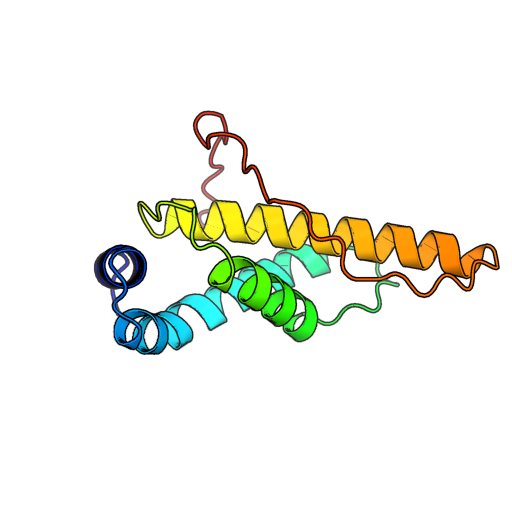0 87 ARG A N 1
ATOM 712 C CA . ARG A 1 87 ? 0.352 -8.003 -9.530 1.00 91.50 87 ARG A CA 1
ATOM 713 C C . ARG A 1 87 ? 1.008 -6.780 -10.172 1.00 91.50 87 ARG A C 1
ATOM 715 O O . ARG A 1 87 ? 1.273 -6.814 -11.371 1.00 91.50 87 ARG A O 1
ATOM 722 N N . ILE A 1 88 ? 1.316 -5.747 -9.384 1.00 91.25 88 ILE A N 1
ATOM 723 C CA . ILE A 1 88 ? 2.019 -4.545 -9.857 1.00 91.25 88 ILE A CA 1
ATOM 724 C C . ILE A 1 88 ? 3.375 -4.926 -10.466 1.00 91.25 88 ILE A C 1
ATOM 726 O O . ILE A 1 88 ? 3.659 -4.556 -11.602 1.00 91.25 88 ILE A O 1
ATOM 730 N N . LEU A 1 89 ? 4.173 -5.744 -9.771 1.00 90.62 89 LEU A N 1
ATOM 731 C CA . LEU A 1 89 ? 5.475 -6.205 -10.268 1.00 90.62 89 LEU A CA 1
ATOM 732 C C . LEU A 1 89 ? 5.370 -7.017 -11.563 1.00 90.62 89 LEU A C 1
ATOM 734 O O . LEU A 1 89 ? 6.153 -6.810 -12.490 1.00 90.62 89 LEU A O 1
ATOM 738 N N . ILE A 1 90 ? 4.378 -7.904 -11.663 1.00 89.75 90 ILE A N 1
ATOM 739 C CA . ILE A 1 90 ? 4.124 -8.677 -12.885 1.00 89.75 90 ILE A CA 1
ATOM 740 C C . ILE A 1 90 ? 3.784 -7.749 -14.055 1.00 89.75 90 ILE A C 1
ATOM 742 O O . ILE A 1 90 ? 4.321 -7.933 -15.150 1.00 89.75 90 ILE A O 1
ATOM 746 N N . ASN A 1 91 ? 2.911 -6.764 -13.842 1.00 87.31 91 ASN A N 1
ATOM 747 C CA . ASN A 1 91 ? 2.538 -5.801 -14.877 1.00 87.31 91 ASN A CA 1
ATOM 748 C C . ASN A 1 91 ? 3.748 -4.965 -15.303 1.00 87.31 91 ASN A C 1
ATOM 750 O O . ASN A 1 91 ? 4.056 -4.912 -16.490 1.00 87.31 91 ASN A O 1
ATOM 754 N N . TYR A 1 92 ? 4.524 -4.462 -14.342 1.00 86.38 92 TYR A N 1
ATOM 755 C CA . TYR A 1 92 ? 5.760 -3.734 -14.613 1.00 86.38 92 TYR A CA 1
ATOM 756 C C . TYR A 1 92 ? 6.748 -4.549 -15.459 1.00 86.38 92 TYR A C 1
ATOM 758 O O . TYR A 1 92 ? 7.313 -4.060 -16.439 1.00 86.38 92 TYR A O 1
ATOM 766 N N . ALA A 1 93 ? 6.939 -5.827 -15.120 1.00 84.25 93 ALA A N 1
ATOM 767 C CA . ALA A 1 93 ? 7.801 -6.721 -15.881 1.00 84.25 93 ALA A CA 1
ATOM 768 C C . ALA A 1 93 ? 7.266 -6.967 -17.302 1.00 84.25 93 ALA A C 1
ATOM 770 O O . ALA A 1 93 ? 8.050 -6.989 -18.254 1.00 84.25 93 ALA A O 1
ATOM 771 N N . ARG A 1 94 ? 5.949 -7.150 -17.466 1.00 84.19 94 ARG A N 1
ATOM 772 C CA . ARG A 1 94 ? 5.304 -7.326 -18.779 1.00 84.19 94 ARG A CA 1
ATOM 773 C C . ARG A 1 94 ? 5.486 -6.095 -19.663 1.00 84.19 94 ARG A C 1
ATOM 775 O O . ARG A 1 94 ? 5.873 -6.253 -20.822 1.00 84.19 94 ARG A O 1
ATOM 782 N N . ASP A 1 95 ? 5.283 -4.906 -19.109 1.00 79.75 95 ASP A N 1
ATOM 783 C CA . ASP A 1 95 ? 5.391 -3.640 -19.835 1.00 79.75 95 ASP A CA 1
ATOM 784 C C . ASP A 1 95 ? 6.834 -3.365 -20.272 1.00 79.75 95 ASP A C 1
ATOM 786 O O . ASP A 1 95 ? 7.081 -3.035 -21.431 1.00 79.75 95 ASP A O 1
ATOM 790 N N . GLN A 1 96 ? 7.812 -3.634 -19.403 1.00 76.12 96 GLN A N 1
ATOM 791 C CA . GLN A 1 96 ? 9.237 -3.579 -19.748 1.00 76.12 96 GLN A CA 1
ATOM 792 C C . GLN A 1 96 ? 9.601 -4.521 -20.906 1.00 76.12 96 GLN A C 1
ATOM 794 O O . GLN A 1 96 ? 10.363 -4.158 -21.805 1.00 76.12 96 GLN A O 1
ATOM 799 N N . HIS A 1 97 ? 9.055 -5.740 -20.918 1.00 70.19 97 HIS A N 1
ATOM 800 C CA . HIS A 1 97 ? 9.273 -6.693 -22.011 1.00 70.19 97 HIS A CA 1
ATOM 801 C C . HIS A 1 97 ? 8.605 -6.255 -23.320 1.00 70.19 97 HIS A C 1
ATOM 803 O O . HIS A 1 97 ? 9.155 -6.510 -24.391 1.00 70.19 97 HIS A O 1
ATOM 809 N N . ALA A 1 98 ? 7.440 -5.607 -23.257 1.00 71.75 98 ALA A N 1
ATOM 810 C CA . ALA A 1 98 ? 6.748 -5.073 -24.428 1.00 71.75 98 ALA A CA 1
ATOM 811 C C . ALA A 1 98 ? 7.474 -3.852 -25.023 1.00 71.75 98 ALA A C 1
ATOM 813 O O . ALA A 1 98 ? 7.678 -3.794 -26.237 1.00 71.75 98 ALA A O 1
ATOM 814 N N . ALA A 1 99 ? 7.949 -2.934 -24.174 1.00 64.62 99 ALA A N 1
ATOM 815 C CA . ALA A 1 99 ? 8.720 -1.761 -24.584 1.00 64.62 99 ALA A CA 1
ATOM 816 C C . ALA A 1 99 ? 10.028 -2.152 -25.295 1.00 64.62 99 ALA A C 1
ATOM 818 O O . ALA A 1 99 ? 10.356 -1.608 -26.349 1.00 64.62 99 ALA A O 1
ATOM 819 N N . LYS A 1 100 ? 10.731 -3.177 -24.794 1.00 64.75 100 LYS A N 1
ATOM 820 C CA . LYS A 1 100 ? 11.963 -3.708 -25.413 1.00 64.75 100 LYS A CA 1
ATOM 821 C C . LYS A 1 100 ? 11.754 -4.333 -26.797 1.00 64.75 100 LYS A C 1
ATOM 823 O O . LYS A 1 100 ? 12.723 -4.504 -27.527 1.00 64.75 100 LYS A O 1
ATOM 828 N N . ARG A 1 101 ? 10.513 -4.658 -27.177 1.00 61.00 101 ARG A N 1
ATOM 829 C CA . ARG A 1 101 ? 10.150 -5.181 -28.507 1.00 61.00 101 ARG A CA 1
ATOM 830 C C . ARG A 1 101 ? 9.624 -4.099 -29.463 1.00 61.00 101 ARG A C 1
ATOM 832 O O . ARG A 1 101 ? 9.002 -4.432 -30.464 1.00 61.00 101 ARG A O 1
ATOM 839 N N . GLY A 1 102 ? 9.865 -2.817 -29.164 1.00 60.16 102 GLY A N 1
ATOM 840 C CA . GLY A 1 102 ? 9.453 -1.679 -29.998 1.00 60.16 102 GLY A CA 1
ATOM 841 C C . GLY A 1 102 ? 8.047 -1.140 -29.703 1.00 60.16 102 GLY A C 1
ATOM 842 O O . GLY A 1 102 ? 7.552 -0.282 -30.431 1.00 60.16 102 GLY A O 1
ATOM 843 N N . GLY A 1 103 ? 7.390 -1.613 -28.639 1.00 52.78 103 GLY A N 1
ATOM 844 C CA . GLY A 1 103 ? 6.025 -1.221 -28.294 1.00 52.78 103 GLY A CA 1
ATOM 845 C C . GLY A 1 103 ? 5.950 0.095 -27.519 1.00 52.78 103 GLY A C 1
ATOM 846 O O . GLY A 1 103 ? 5.922 0.083 -26.292 1.00 52.78 103 GLY A O 1
ATOM 847 N N . HIS A 1 104 ? 5.834 1.225 -28.219 1.00 46.72 104 HIS A N 1
ATOM 848 C CA . HIS A 1 104 ? 5.328 2.477 -27.639 1.00 46.72 104 HIS A CA 1
ATOM 849 C C . HIS A 1 104 ? 3.817 2.355 -27.411 1.00 46.72 104 HIS A C 1
ATOM 851 O O . HIS A 1 104 ? 3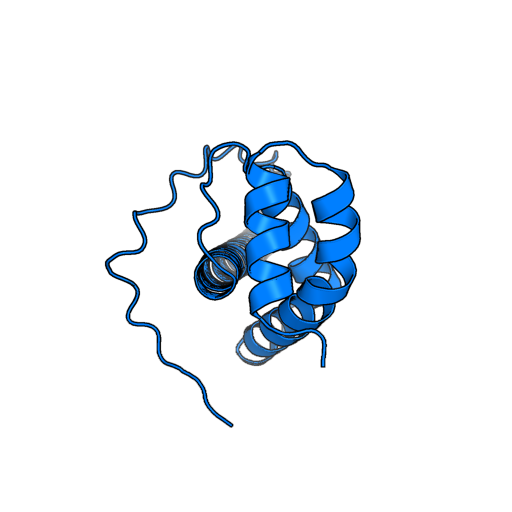.016 2.819 -28.217 1.00 46.72 104 HIS A O 1
ATOM 857 N N . THR A 1 105 ? 3.402 1.691 -26.331 1.00 46.44 105 THR A N 1
ATOM 85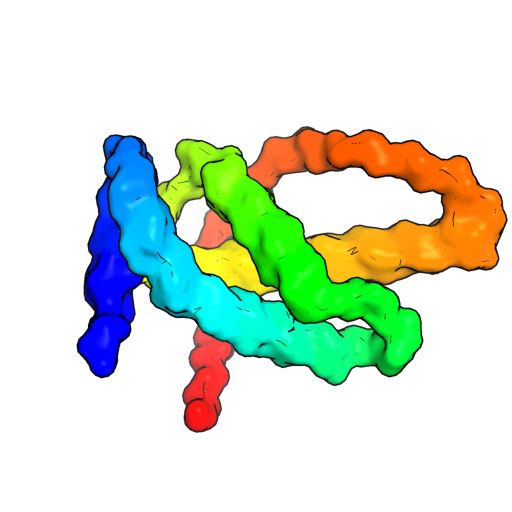8 C CA . THR A 1 105 ? 1.994 1.710 -25.912 1.00 46.44 105 THR A CA 1
ATOM 859 C C . THR A 1 105 ? 1.881 2.466 -24.599 1.00 46.44 105 THR A C 1
ATOM 861 O O . THR A 1 105 ? 2.144 1.921 -23.532 1.00 46.44 105 THR A O 1
ATOM 864 N N . ILE A 1 106 ? 1.482 3.734 -24.685 1.00 50.69 106 ILE A N 1
ATOM 865 C CA . ILE A 1 106 ? 0.892 4.455 -23.555 1.00 50.69 106 ILE A CA 1
ATOM 866 C C . ILE A 1 106 ? -0.324 3.627 -23.124 1.00 50.69 106 ILE A C 1
ATOM 868 O O . ILE A 1 106 ? -1.221 3.413 -23.942 1.00 50.69 106 ILE A O 1
ATOM 872 N N . LYS A 1 107 ? -0.360 3.115 -21.888 1.00 49.78 107 LYS A N 1
ATOM 873 C CA . LYS A 1 107 ? -1.544 2.409 -21.385 1.00 49.78 107 LYS A CA 1
ATOM 874 C C . LYS A 1 107 ? -2.201 3.139 -20.221 1.00 49.78 107 LYS A C 1
ATOM 876 O O . LYS A 1 107 ? -1.620 3.344 -19.163 1.00 49.78 107 LYS A O 1
ATOM 881 N N . VAL A 1 108 ? -3.445 3.501 -20.520 1.00 45.06 108 VAL A N 1
ATOM 882 C CA . VAL A 1 108 ? -4.549 3.941 -19.665 1.00 45.06 108 VAL A CA 1
ATOM 883 C C . VAL A 1 108 ? -4.669 3.038 -18.428 1.00 45.06 108 VAL A C 1
ATOM 885 O O . VAL A 1 108 ? -4.494 1.823 -18.566 1.00 45.06 108 VAL A O 1
ATOM 888 N N . PRO A 1 109 ? -4.986 3.589 -17.239 1.00 38.62 109 PRO A N 1
ATOM 889 C CA . PRO A 1 109 ? -5.197 2.797 -16.034 1.00 38.62 109 PRO A CA 1
ATOM 890 C C . PRO A 1 109 ? -6.308 1.775 -16.275 1.00 38.62 109 PRO A C 1
ATOM 892 O O . PRO A 1 109 ? -7.443 2.118 -16.609 1.00 38.62 109 PRO A O 1
ATOM 895 N N . LEU A 1 110 ? -5.958 0.501 -16.128 1.00 42.53 110 LEU A N 1
ATOM 896 C CA . LEU A 1 110 ? -6.915 -0.586 -16.184 1.00 42.53 110 LEU A CA 1
ATOM 897 C C . LEU A 1 110 ? -7.787 -0.485 -14.930 1.00 42.53 110 LEU A C 1
ATOM 899 O O . LEU A 1 110 ? -7.357 -0.850 -13.837 1.00 42.53 110 LEU A O 1
ATOM 903 N N . ASN A 1 111 ? -8.997 0.044 -15.107 1.00 44.19 111 ASN A N 1
ATOM 904 C CA . ASN A 1 111 ? -10.088 -0.038 -14.145 1.00 44.19 111 ASN A CA 1
ATOM 905 C C . ASN A 1 111 ? -10.537 -1.508 -14.041 1.00 44.19 111 ASN A C 1
ATOM 907 O O . ASN A 1 111 ? -11.579 -1.905 -14.554 1.00 44.19 111 ASN A O 1
ATOM 911 N N . GLU A 1 112 ? -9.683 -2.352 -13.465 1.00 45.16 112 GLU A N 1
ATOM 912 C CA . GLU A 1 112 ? -10.049 -3.691 -13.027 1.00 45.16 112 GLU A CA 1
ATOM 913 C C . GLU A 1 112 ? -10.886 -3.503 -11.765 1.00 45.16 112 GLU A C 1
ATOM 915 O O . GLU A 1 112 ? -10.349 -3.169 -10.713 1.00 45.16 112 GLU A O 1
ATOM 920 N N . ALA A 1 113 ? -12.201 -3.700 -11.860 1.00 45.97 113 ALA A N 1
ATOM 921 C CA . ALA A 1 113 ? -13.009 -3.979 -10.683 1.00 45.97 113 ALA A CA 1
ATOM 922 C C . ALA A 1 113 ? -12.361 -5.178 -9.974 1.00 45.97 113 ALA A C 1
ATOM 924 O O . ALA A 1 113 ? -12.364 -6.300 -10.487 1.00 45.97 113 ALA A O 1
ATOM 925 N N . ILE A 1 114 ? -11.696 -4.911 -8.850 1.00 48.97 114 ILE A N 1
ATOM 926 C CA . ILE A 1 114 ? -10.855 -5.880 -8.155 1.00 48.97 114 ILE A CA 1
ATOM 927 C C . ILE A 1 114 ? -11.782 -6.846 -7.414 1.00 48.97 114 ILE A C 1
ATOM 929 O O . ILE A 1 114 ? -12.036 -6.706 -6.224 1.00 48.97 114 ILE A O 1
ATOM 933 N N . ALA A 1 115 ? -12.292 -7.852 -8.123 1.00 46.03 115 ALA A N 1
ATOM 934 C CA . ALA A 1 115 ? -12.861 -9.032 -7.495 1.00 46.03 115 ALA A CA 1
ATOM 935 C C . ALA A 1 115 ? -11.701 -9.824 -6.872 1.00 46.03 115 ALA A C 1
ATOM 937 O O . ALA A 1 115 ? -11.008 -10.596 -7.542 1.00 46.03 115 ALA A O 1
ATOM 938 N N . LEU A 1 116 ? -11.414 -9.555 -5.596 1.00 50.50 116 LEU A N 1
ATOM 939 C CA . LEU A 1 116 ? -10.495 -10.374 -4.817 1.00 50.50 116 LEU A CA 1
ATOM 940 C C . LEU A 1 116 ? -11.146 -11.753 -4.617 1.00 50.50 116 LEU A C 1
ATOM 942 O O . LEU A 1 116 ? -12.293 -11.813 -4.172 1.00 50.50 116 LEU A O 1
ATOM 946 N N . PRO A 1 117 ? -10.462 -12.862 -4.948 1.00 44.72 117 PRO A N 1
ATOM 947 C CA . PRO A 1 117 ? -10.952 -14.185 -4.586 1.00 44.72 117 PRO A CA 1
ATOM 948 C C . PRO A 1 117 ? -11.066 -14.278 -3.060 1.00 44.72 117 PRO A C 1
ATOM 950 O O . PRO A 1 117 ? -10.224 -13.740 -2.341 1.00 44.72 117 PRO A O 1
ATOM 953 N N . ASN A 1 118 ? -12.122 -14.934 -2.581 1.00 45.09 118 ASN A N 1
ATOM 954 C CA . ASN A 1 118 ? -12.393 -15.115 -1.159 1.00 45.09 118 ASN A CA 1
ATOM 955 C C . ASN A 1 118 ? -11.175 -15.787 -0.493 1.00 45.09 118 ASN A C 1
ATOM 957 O O . ASN A 1 118 ? -10.748 -16.857 -0.924 1.00 45.09 118 ASN A O 1
ATOM 961 N N . ILE A 1 119 ? -10.579 -15.139 0.512 1.00 49.97 119 ILE A N 1
ATOM 962 C CA . ILE A 1 119 ? -9.301 -15.538 1.138 1.00 49.97 119 ILE A CA 1
ATOM 963 C C . ILE A 1 119 ? -9.545 -16.672 2.147 1.00 49.97 119 ILE A C 1
ATOM 965 O O . ILE A 1 119 ? -9.224 -16.575 3.325 1.00 49.97 119 ILE A O 1
ATOM 969 N N . GLN A 1 120 ? -10.172 -17.754 1.692 1.00 48.34 120 GLN A N 1
ATOM 970 C CA . GLN A 1 120 ? -10.262 -19.007 2.443 1.00 48.34 120 GLN A CA 1
ATOM 971 C C . GLN A 1 120 ? -9.192 -20.025 2.022 1.00 48.34 120 GLN A C 1
ATOM 973 O O . GLN A 1 120 ? -8.899 -20.919 2.804 1.00 48.34 120 GLN A O 1
ATOM 978 N N . ASP A 1 121 ? -8.511 -19.812 0.889 1.00 43.00 121 ASP A N 1
ATOM 979 C CA . ASP A 1 121 ? -7.499 -20.744 0.356 1.00 43.00 121 ASP A CA 1
ATOM 980 C C . ASP A 1 121 ? -6.044 -20.252 0.468 1.00 43.00 121 ASP A C 1
ATOM 982 O O . ASP A 1 121 ? -5.137 -20.840 -0.125 1.00 43.00 121 ASP A O 1
ATOM 986 N N . LEU A 1 122 ? -5.776 -19.156 1.189 1.00 44.47 122 LEU A N 1
ATOM 987 C CA . LEU A 1 122 ? -4.400 -18.682 1.344 1.00 44.47 122 LEU A CA 1
ATOM 988 C C . LEU A 1 122 ? -3.756 -19.337 2.567 1.00 44.47 122 LEU A C 1
ATOM 990 O O . LEU A 1 122 ? -3.892 -18.849 3.687 1.00 44.47 122 LEU A O 1
ATOM 994 N N . ASP A 1 123 ? -3.050 -20.438 2.315 1.00 43.03 123 ASP A N 1
ATOM 995 C CA . ASP A 1 123 ? -2.163 -21.100 3.268 1.00 43.03 123 ASP A CA 1
ATOM 996 C C . ASP A 1 123 ? -1.078 -20.097 3.707 1.00 43.03 123 ASP A C 1
ATOM 998 O O . ASP A 1 123 ? -0.106 -19.798 3.001 1.00 43.03 123 ASP A O 1
ATOM 1002 N N . LEU A 1 124 ? -1.348 -19.440 4.835 1.00 44.09 124 LEU A N 1
ATOM 1003 C CA . LEU A 1 124 ? -0.528 -18.399 5.437 1.00 44.09 124 LEU A CA 1
ATOM 1004 C C . LEU A 1 124 ? 0.724 -19.056 6.015 1.00 44.09 124 LEU A C 1
ATOM 1006 O O . LEU A 1 124 ? 0.751 -19.466 7.172 1.00 44.09 124 LEU A O 1
ATOM 1010 N N . ILE A 1 125 ? 1.787 -19.115 5.216 1.00 39.44 125 ILE A N 1
ATOM 1011 C CA . ILE A 1 125 ? 3.124 -19.412 5.728 1.00 39.44 125 ILE A CA 1
ATOM 1012 C C . ILE A 1 125 ? 3.529 -18.237 6.623 1.00 39.44 125 ILE A C 1
ATOM 1014 O O . ILE A 1 125 ? 3.941 -17.175 6.144 1.00 39.44 125 ILE A O 1
ATOM 1018 N N . ALA A 1 126 ? 3.364 -18.421 7.932 1.00 36.75 126 ALA A N 1
ATOM 1019 C CA . ALA A 1 126 ? 3.940 -17.561 8.947 1.00 36.75 126 ALA A CA 1
ATOM 1020 C C . ALA A 1 126 ? 5.465 -17.598 8.786 1.00 36.75 126 ALA A C 1
ATOM 1022 O O . ALA A 1 126 ? 6.095 -18.632 8.990 1.00 36.75 126 ALA A O 1
ATOM 1023 N N . LEU A 1 127 ? 6.049 -16.480 8.354 1.00 35.88 127 LEU A N 1
ATOM 1024 C CA . LEU A 1 127 ? 7.491 -16.290 8.399 1.00 35.88 127 LEU A CA 1
ATOM 1025 C C . LEU A 1 127 ? 7.811 -15.652 9.753 1.00 35.88 127 LEU A C 1
ATOM 1027 O O . LEU A 1 127 ? 7.761 -14.427 9.883 1.00 35.88 127 LEU A O 1
ATOM 1031 N N . ASP A 1 128 ? 8.031 -16.511 10.744 1.00 39.56 128 ASP A N 1
ATOM 1032 C CA . ASP A 1 128 ? 8.734 -16.172 11.981 1.00 39.56 128 ASP A CA 1
ATOM 1033 C C . ASP A 1 128 ? 10.231 -16.064 11.651 1.00 39.56 128 ASP A C 1
ATOM 1035 O O . ASP A 1 128 ? 10.777 -16.963 11.012 1.00 39.56 128 ASP A O 1
ATOM 1039 N N . ASP A 1 129 ? 10.844 -14.946 12.040 1.00 34.81 129 ASP A N 1
ATOM 1040 C CA . ASP A 1 129 ? 12.284 -14.748 12.275 1.00 34.81 129 ASP A CA 1
ATOM 1041 C C . ASP A 1 129 ? 12.439 -13.585 13.270 1.00 34.81 129 ASP A C 1
ATOM 1043 O O . ASP A 1 129 ? 11.905 -12.482 12.976 1.00 34.81 129 ASP A O 1
#

Secondary structure (DSSP, 8-state):
---HHHHHHHHHHHHTT-HHHHHHHHHHHHHHHHHHHHHHHHTS-TT----HHHHHHHHHHHHHT-TT-----HHHHHHHHHHHHHHHHHHHHHHHHHHTTT-------------PPPTTS--------